Protein AF-A0A661K084-F1 (afdb_monomer_lite)

Foldseek 3Di:
DVVVVVVVVVLVVLLVVQCVPPVDPDSVVSNVVSVVVVVVVVVVVVVVVVVVVVVVVVVVVVVVVVVVVVVVVVVVD

Sequence (77 aa):
EGYVREVAGFVDQKMREVAERTGAVSTLQVAILAALHIAEEYIRDRRNSEEMRKRLRERVERLEEFIALERIDQKTL

Secondary structure (DSSP, 8-state):
-HHHHHHHHHHHHHHHHHHHHH--SSHHHHHHHHHHHHHHHHHHHHHHHHHHHHHHHHHHHHHHHHHHHHHHHHHH-

pLDDT: mean 90.13, std 12.27, range [46.31, 98.25]

Structure (mmCIF, N/CA/C/O backbone):
data_AF-A0A661K084-F1
#
_entry.id   AF-A0A661K084-F1
#
loop_
_atom_site.group_PDB
_atom_site.id
_atom_site.type_symbol
_atom_site.label_atom_id
_atom_site.label_alt_id
_atom_site.label_comp_id
_atom_site.label_asym_id
_atom_site.label_entity_id
_atom_site.label_seq_id
_atom_site.pdbx_PDB_ins_code
_atom_site.Cartn_x
_atom_site.Cartn_y
_atom_site.Cartn_z
_atom_site.occupancy
_atom_site.B_iso_or_equiv
_atom_site.auth_seq_id
_atom_site.auth_comp_id
_atom_site.auth_asym_id
_atom_site.auth_atom_id
_atom_site.pdbx_PDB_model_num
ATOM 1 N N . GLU A 1 1 ? -21.638 3.452 -3.381 1.00 70.00 1 GLU A N 1
ATOM 2 C CA . GLU A 1 1 ? -21.710 2.650 -2.133 1.00 70.00 1 GLU A CA 1
ATOM 3 C C . GLU A 1 1 ? -20.786 1.424 -2.086 1.00 70.00 1 GLU A C 1
ATOM 5 O O . GLU A 1 1 ? -20.395 1.043 -0.991 1.00 70.00 1 GLU A O 1
ATOM 10 N N . GLY A 1 2 ? -20.440 0.779 -3.212 1.00 93.25 2 GLY A N 1
ATOM 11 C CA . GLY A 1 2 ? -19.556 -0.405 -3.212 1.00 93.25 2 GLY A CA 1
ATOM 12 C C . GLY A 1 2 ? -18.125 -0.119 -2.742 1.00 93.25 2 GLY A C 1
ATOM 13 O O . GLY A 1 2 ? -17.653 -0.773 -1.823 1.00 93.25 2 GLY A O 1
ATOM 14 N N . TYR A 1 3 ? -17.493 0.930 -3.279 1.00 93.25 3 TYR A N 1
ATOM 15 C CA . TYR A 1 3 ? -16.106 1.294 -2.947 1.00 93.25 3 TYR A CA 1
ATOM 16 C C . TYR A 1 3 ? -15.884 1.582 -1.454 1.00 93.25 3 TYR A C 1
ATOM 18 O O . TYR A 1 3 ? -14.941 1.089 -0.851 1.00 93.25 3 TYR A O 1
ATOM 26 N N . VAL A 1 4 ? -16.790 2.334 -0.817 1.00 95.75 4 VAL A N 1
ATOM 27 C CA . VAL A 1 4 ? -16.688 2.619 0.626 1.00 95.75 4 VAL A CA 1
ATOM 28 C C . VAL A 1 4 ? -16.820 1.336 1.454 1.00 95.75 4 VAL A C 1
ATOM 30 O O . VAL A 1 4 ? -16.098 1.174 2.432 1.00 95.75 4 VAL A O 1
ATOM 33 N N . ARG A 1 5 ? -17.701 0.406 1.054 1.00 96.56 5 ARG A N 1
ATOM 34 C CA . ARG A 1 5 ? -17.841 -0.904 1.712 1.00 96.56 5 ARG A CA 1
ATOM 35 C C . ARG A 1 5 ? -16.599 -1.773 1.546 1.00 96.56 5 ARG A C 1
ATOM 37 O O . ARG A 1 5 ? -16.201 -2.428 2.499 1.00 96.56 5 ARG A O 1
ATOM 44 N N . GLU A 1 6 ? -15.991 -1.758 0.368 1.00 96.94 6 GLU A N 1
ATOM 45 C CA . GLU A 1 6 ? -14.753 -2.485 0.087 1.00 96.94 6 GLU A CA 1
ATOM 46 C C . GLU A 1 6 ? -13.597 -1.967 0.947 1.00 96.94 6 GLU A C 1
ATOM 48 O O . GLU A 1 6 ? -12.960 -2.742 1.658 1.00 96.94 6 GLU A O 1
ATOM 53 N N . VAL A 1 7 ? -13.392 -0.646 0.971 1.00 95.88 7 VAL A N 1
ATOM 54 C CA . VAL A 1 7 ? -12.365 -0.014 1.811 1.00 95.88 7 VAL A CA 1
ATOM 55 C C . VAL A 1 7 ? -12.621 -0.296 3.292 1.00 95.88 7 VAL A C 1
ATOM 57 O O . VAL A 1 7 ? -11.690 -0.634 4.019 1.00 95.88 7 VAL A O 1
ATOM 60 N N . ALA A 1 8 ? -13.873 -0.212 3.748 1.00 96.88 8 ALA A N 1
ATOM 61 C CA . ALA A 1 8 ? -14.222 -0.537 5.129 1.00 96.88 8 ALA A CA 1
ATOM 62 C C . ALA A 1 8 ? -13.932 -2.009 5.469 1.00 96.88 8 ALA A C 1
ATOM 64 O O . ALA A 1 8 ? -13.380 -2.285 6.531 1.00 96.88 8 ALA A O 1
ATOM 65 N N . GLY A 1 9 ? -14.251 -2.941 4.565 1.00 97.38 9 GLY A N 1
ATOM 66 C CA . GLY A 1 9 ? -13.948 -4.363 4.733 1.00 97.38 9 GLY A CA 1
ATOM 67 C C . GLY A 1 9 ? -12.446 -4.636 4.806 1.00 97.38 9 GLY A C 1
ATOM 68 O O . GLY A 1 9 ? -11.998 -5.387 5.669 1.00 97.38 9 GLY A O 1
ATOM 69 N N . PHE A 1 10 ? -11.658 -3.968 3.962 1.00 96.81 10 PHE A N 1
ATOM 70 C CA . PHE A 1 10 ? -10.201 -4.060 3.999 1.00 96.81 10 PHE A CA 1
ATOM 71 C C . PHE A 1 10 ? -9.620 -3.547 5.325 1.00 96.81 10 PHE A C 1
ATOM 73 O O . PHE A 1 10 ? -8.769 -4.202 5.930 1.00 96.81 10 PHE A O 1
ATOM 80 N N . VAL A 1 11 ? -10.099 -2.396 5.810 1.00 96.75 11 VAL A N 1
ATOM 81 C CA . VAL A 1 11 ? -9.659 -1.836 7.097 1.00 96.75 11 VAL A CA 1
ATOM 82 C C . VAL A 1 11 ? -10.049 -2.756 8.258 1.00 96.75 11 VAL A C 1
ATOM 84 O O . VAL A 1 11 ? -9.207 -3.012 9.117 1.00 96.75 11 VAL A O 1
ATOM 87 N N . ASP A 1 12 ? -11.271 -3.301 8.270 1.00 96.31 12 ASP A N 1
ATOM 88 C CA . ASP A 1 12 ? -11.725 -4.247 9.303 1.00 96.31 12 ASP A CA 1
ATOM 89 C C . ASP A 1 12 ? -10.853 -5.507 9.333 1.00 96.31 12 ASP A C 1
ATOM 91 O O . ASP A 1 12 ? -10.381 -5.913 10.397 1.00 96.31 12 ASP A O 1
ATOM 95 N N . GLN A 1 13 ? -10.558 -6.082 8.162 1.00 96.38 13 GLN A N 1
ATOM 96 C CA . GLN A 1 13 ? -9.653 -7.223 8.057 1.00 96.38 13 GLN A CA 1
ATOM 97 C C . GLN A 1 13 ? -8.273 -6.888 8.635 1.00 96.38 13 GLN A C 1
ATOM 99 O O . GLN A 1 13 ? -7.754 -7.643 9.460 1.00 96.38 13 GLN A O 1
ATOM 104 N N . LYS A 1 14 ? -7.690 -5.739 8.269 1.00 95.19 14 LYS A N 1
ATOM 105 C CA . LYS A 1 14 ? -6.369 -5.351 8.779 1.00 95.19 14 LYS A CA 1
ATOM 106 C C . LYS A 1 14 ? -6.383 -5.122 10.292 1.00 95.19 14 LYS A C 1
ATOM 108 O O . LYS A 1 14 ? -5.433 -5.497 10.978 1.00 95.19 14 LYS A O 1
ATOM 113 N N . MET A 1 15 ? -7.459 -4.554 10.834 1.00 95.25 15 MET A N 1
ATOM 114 C CA . MET A 1 15 ? -7.632 -4.404 12.279 1.00 95.25 15 MET A CA 1
ATOM 115 C C . MET A 1 15 ? -7.683 -5.762 12.994 1.00 95.25 15 MET A C 1
ATOM 117 O O . MET A 1 15 ? -7.035 -5.909 14.030 1.00 95.25 15 MET A O 1
ATOM 121 N N . ARG A 1 16 ? -8.371 -6.771 12.439 1.00 94.06 16 ARG A N 1
ATOM 122 C CA . ARG A 1 16 ? -8.378 -8.139 12.997 1.00 94.06 16 ARG A CA 1
ATOM 123 C C . ARG A 1 16 ? -6.990 -8.774 12.976 1.00 94.06 16 ARG A C 1
ATOM 125 O O . ARG A 1 16 ? -6.533 -9.250 14.009 1.00 94.06 16 ARG A O 1
ATOM 132 N N . GLU A 1 17 ? -6.286 -8.697 11.847 1.00 93.31 17 GLU A N 1
ATOM 133 C CA . GLU A 1 17 ? -4.919 -9.226 11.717 1.00 93.31 17 GLU A CA 1
ATOM 134 C C . GLU A 1 17 ? -3.953 -8.589 12.731 1.00 93.31 17 GLU A C 1
ATOM 136 O O . GLU A 1 17 ? -3.117 -9.266 13.332 1.00 93.31 17 GLU A O 1
ATOM 141 N N . VAL A 1 18 ? -4.064 -7.275 12.942 1.00 92.12 18 VAL A N 1
ATOM 142 C CA . VAL A 1 18 ? -3.256 -6.549 13.928 1.00 92.12 18 VAL A CA 1
ATOM 143 C C . VAL A 1 18 ? -3.610 -6.964 15.351 1.00 92.12 18 VAL A C 1
ATOM 145 O O . VAL A 1 18 ? -2.700 -7.181 16.155 1.00 92.12 18 VAL A O 1
ATOM 148 N N . ALA A 1 19 ? -4.899 -7.093 15.669 1.00 90.56 19 ALA A N 1
ATOM 149 C CA . ALA A 1 19 ? -5.350 -7.524 16.989 1.00 90.56 19 ALA A CA 1
ATOM 150 C C . ALA A 1 19 ? -4.817 -8.925 17.335 1.00 90.56 19 ALA A C 1
ATOM 152 O O . ALA A 1 19 ? -4.295 -9.123 18.432 1.00 90.56 19 ALA A O 1
ATOM 153 N N . GLU A 1 20 ? -4.861 -9.859 16.381 1.00 89.38 20 GLU A N 1
ATOM 154 C CA . GLU A 1 20 ? -4.363 -11.230 16.551 1.00 89.38 20 GLU A CA 1
ATOM 155 C C . GLU A 1 20 ? -2.842 -11.293 16.744 1.00 89.38 20 GLU A C 1
ATOM 157 O O . GLU A 1 20 ? -2.351 -12.058 17.571 1.00 89.38 20 GLU A O 1
ATOM 162 N N . ARG A 1 21 ? -2.076 -10.485 15.998 1.00 86.06 21 ARG A N 1
ATOM 163 C CA . ARG A 1 21 ? -0.602 -10.555 16.001 1.00 86.06 21 ARG A CA 1
ATOM 164 C C . ARG A 1 21 ? 0.064 -9.789 17.135 1.00 86.06 21 ARG A C 1
ATOM 166 O O . ARG A 1 21 ? 1.161 -10.155 17.544 1.00 86.06 21 ARG A O 1
ATOM 173 N N . THR A 1 22 ? -0.540 -8.692 17.588 1.00 78.06 22 THR A N 1
ATOM 174 C CA . THR A 1 22 ? 0.128 -7.744 18.500 1.00 78.06 22 THR A CA 1
ATOM 175 C C . THR A 1 22 ? -0.322 -7.868 19.952 1.00 78.06 22 THR A C 1
ATOM 177 O O . THR A 1 22 ? 0.318 -7.287 20.825 1.00 78.06 22 THR A O 1
ATOM 180 N N . GLY A 1 23 ? -1.409 -8.602 20.230 1.00 74.62 23 GLY A N 1
ATOM 181 C CA . GLY A 1 23 ? -1.988 -8.685 21.576 1.00 74.62 23 GLY A CA 1
ATOM 182 C C . GLY A 1 23 ? -2.449 -7.325 22.114 1.00 74.62 23 GLY A C 1
ATOM 183 O O . GLY A 1 23 ? -2.501 -7.127 23.327 1.00 74.62 23 GLY A O 1
ATOM 184 N N . ALA A 1 24 ? -2.719 -6.367 21.218 1.00 72.94 24 ALA A N 1
ATOM 185 C CA . ALA A 1 24 ? -3.083 -5.004 21.569 1.00 72.94 24 ALA A CA 1
ATOM 186 C C . ALA A 1 24 ? -4.311 -4.974 22.489 1.00 72.94 24 ALA A C 1
ATOM 188 O O . ALA A 1 24 ? -5.317 -5.641 22.256 1.00 72.94 24 ALA A O 1
ATOM 189 N N . VAL A 1 25 ? -4.214 -4.160 23.538 1.00 73.06 25 VAL A N 1
ATOM 190 C CA . VAL A 1 25 ? -5.120 -4.214 24.694 1.00 73.06 25 VAL A CA 1
ATOM 191 C C . VAL A 1 25 ? -6.350 -3.317 24.518 1.00 73.06 25 VAL A C 1
ATOM 193 O O . VAL A 1 25 ? -7.304 -3.413 25.285 1.00 73.06 25 VAL A O 1
ATOM 196 N N . SER A 1 26 ? -6.345 -2.432 23.513 1.00 89.50 26 SER A N 1
ATOM 197 C CA . SER A 1 26 ? -7.454 -1.519 23.227 1.00 89.50 26 SER A CA 1
ATOM 198 C C . SER A 1 26 ? -7.722 -1.354 21.731 1.00 89.50 26 SER A C 1
ATOM 200 O O . SER A 1 26 ? -6.808 -1.364 20.904 1.00 89.50 26 SER A O 1
ATOM 202 N N . THR A 1 27 ? -8.989 -1.108 21.388 1.00 91.25 27 THR A N 1
ATOM 203 C CA . THR A 1 27 ? -9.442 -0.860 20.010 1.00 91.25 27 THR A CA 1
ATOM 204 C C . THR A 1 27 ? -8.720 0.320 19.359 1.00 91.25 27 THR A C 1
ATOM 206 O O . THR A 1 27 ? -8.421 0.277 18.169 1.00 91.25 27 THR A O 1
ATOM 209 N N . LEU A 1 28 ? -8.392 1.362 20.132 1.00 93.88 28 LEU A N 1
ATOM 210 C CA . LEU A 1 28 ? -7.651 2.517 19.624 1.00 93.88 28 LEU A CA 1
ATOM 211 C C . LEU A 1 28 ? -6.222 2.136 19.211 1.00 93.88 28 LEU A C 1
ATOM 213 O O . LEU A 1 28 ? -5.769 2.541 18.145 1.00 93.88 28 LEU A O 1
ATOM 217 N N . GLN A 1 29 ? -5.525 1.329 20.019 1.00 92.56 29 GLN A N 1
ATOM 218 C CA . GLN A 1 29 ? -4.187 0.840 19.670 1.00 92.56 29 GLN A CA 1
ATOM 219 C C . GLN A 1 29 ? -4.224 -0.029 18.409 1.00 92.56 29 GLN A C 1
ATOM 221 O O . GLN A 1 29 ? -3.392 0.161 17.525 1.00 92.56 29 GLN A O 1
ATOM 226 N N . VAL A 1 30 ? -5.218 -0.917 18.286 1.00 94.94 30 VAL A N 1
ATOM 227 C CA . VAL A 1 30 ? -5.432 -1.720 17.070 1.00 94.94 30 VAL A CA 1
ATOM 228 C C . VAL A 1 30 ? -5.655 -0.821 15.853 1.00 94.94 30 VAL A C 1
ATOM 230 O O . VAL A 1 30 ? -5.025 -1.033 14.821 1.00 94.94 30 VAL A O 1
ATOM 233 N N . ALA A 1 31 ? -6.502 0.205 15.970 1.00 95.31 31 ALA A N 1
ATOM 234 C CA . ALA A 1 31 ? -6.789 1.128 14.873 1.00 95.31 31 ALA A CA 1
ATOM 235 C C . ALA A 1 31 ? -5.541 1.906 14.423 1.00 95.31 31 ALA A C 1
ATOM 237 O O . ALA A 1 31 ? -5.280 2.010 13.225 1.00 95.31 31 ALA A O 1
ATOM 238 N N . ILE A 1 32 ? -4.742 2.411 15.370 1.00 95.25 32 ILE A N 1
ATOM 239 C CA . ILE A 1 32 ? -3.494 3.129 15.069 1.00 95.25 32 ILE A CA 1
ATOM 240 C C . ILE A 1 32 ? -2.493 2.203 14.368 1.00 95.25 32 ILE A C 1
ATOM 242 O O . ILE A 1 32 ? -1.913 2.582 13.351 1.00 95.25 32 ILE A O 1
ATOM 246 N N . LEU A 1 33 ? -2.305 0.983 14.877 1.00 94.62 33 LEU A N 1
ATOM 247 C CA . LEU A 1 33 ? -1.376 0.010 14.296 1.00 94.62 33 LEU A CA 1
ATOM 248 C C . LEU A 1 33 ? -1.835 -0.474 12.913 1.00 94.62 33 LEU A C 1
ATOM 250 O O . LEU A 1 33 ? -1.016 -0.592 12.004 1.00 94.62 33 LEU A O 1
ATOM 254 N N . ALA A 1 34 ? -3.137 -0.690 12.717 1.00 95.44 34 ALA A N 1
ATOM 255 C CA . ALA A 1 34 ? -3.698 -1.021 11.410 1.00 95.44 34 ALA A CA 1
ATOM 256 C C . ALA A 1 34 ? -3.482 0.114 10.402 1.00 95.44 34 ALA A C 1
ATOM 258 O O . ALA A 1 34 ? -3.015 -0.138 9.292 1.00 95.44 34 ALA A O 1
ATOM 259 N N . ALA A 1 35 ? -3.740 1.365 10.795 1.00 96.94 35 ALA A N 1
ATOM 260 C CA . ALA A 1 35 ? -3.477 2.525 9.949 1.00 96.94 35 ALA A CA 1
ATOM 261 C C . ALA A 1 35 ? -1.988 2.641 9.580 1.00 96.94 35 ALA A C 1
ATOM 263 O O . ALA A 1 35 ? -1.663 2.907 8.422 1.00 96.94 35 ALA A O 1
ATOM 264 N N . LEU A 1 36 ? -1.086 2.392 10.536 1.00 96.00 36 LEU A N 1
ATOM 265 C CA . LEU A 1 36 ? 0.356 2.419 10.300 1.00 96.00 36 LEU A CA 1
ATOM 266 C C . LEU A 1 36 ? 0.790 1.337 9.304 1.00 96.00 36 LEU A C 1
ATOM 268 O O . LEU A 1 36 ? 1.518 1.649 8.365 1.00 96.00 36 LEU A O 1
ATOM 272 N N . HIS A 1 37 ? 0.309 0.101 9.460 1.00 93.88 37 HIS A N 1
ATOM 273 C CA . HIS A 1 37 ? 0.604 -0.982 8.518 1.00 93.88 37 HIS A CA 1
ATOM 274 C C . HIS A 1 37 ? 0.093 -0.680 7.106 1.00 93.88 37 HIS A C 1
ATOM 276 O O . HIS A 1 37 ? 0.833 -0.863 6.144 1.00 93.88 37 HIS A O 1
ATOM 282 N N . ILE A 1 38 ? -1.138 -0.177 6.965 1.00 96.50 38 ILE A N 1
ATOM 283 C CA . ILE A 1 38 ? -1.691 0.193 5.650 1.00 96.50 38 ILE A CA 1
ATOM 284 C C . ILE A 1 38 ? -0.842 1.292 5.003 1.00 96.50 38 ILE A C 1
ATOM 286 O O . ILE A 1 38 ? -0.515 1.216 3.818 1.00 96.50 38 ILE A O 1
ATOM 290 N N . ALA A 1 39 ? -0.459 2.311 5.776 1.00 97.56 39 ALA A N 1
ATOM 291 C CA . ALA A 1 39 ? 0.388 3.389 5.283 1.00 97.56 39 ALA A CA 1
ATOM 292 C C . ALA A 1 39 ? 1.779 2.881 4.873 1.00 97.56 39 ALA A C 1
ATOM 294 O O . ALA A 1 39 ? 2.305 3.303 3.842 1.00 97.56 39 ALA A O 1
ATOM 295 N N . GLU A 1 40 ? 2.370 1.969 5.647 1.00 96.88 40 GLU A N 1
ATOM 296 C CA . GLU A 1 40 ? 3.657 1.360 5.322 1.00 96.88 40 GLU A CA 1
ATOM 297 C C . GLU A 1 40 ? 3.589 0.557 4.017 1.00 96.88 40 GLU A C 1
ATOM 299 O O . GLU A 1 40 ? 4.433 0.764 3.142 1.00 96.88 40 GLU A O 1
ATOM 304 N N . GLU A 1 41 ? 2.580 -0.307 3.861 1.00 96.31 41 GLU A N 1
ATOM 305 C CA . GLU A 1 41 ? 2.339 -1.085 2.638 1.00 96.31 41 GLU A CA 1
ATOM 306 C C . GLU A 1 41 ? 2.214 -0.159 1.423 1.00 96.31 41 GLU A C 1
ATOM 308 O O . GLU A 1 41 ? 2.946 -0.313 0.445 1.00 96.31 41 GLU A O 1
ATOM 313 N N . TYR A 1 42 ? 1.392 0.888 1.527 1.00 97.50 42 TYR A N 1
ATOM 314 C CA . TYR A 1 42 ? 1.234 1.873 0.459 1.00 97.50 42 TYR A CA 1
ATOM 315 C C . TYR A 1 42 ? 2.550 2.580 0.097 1.00 97.50 42 TYR A C 1
ATOM 317 O O . TYR A 1 42 ? 2.890 2.725 -1.080 1.00 97.50 42 TYR A O 1
ATOM 325 N N . ILE A 1 43 ? 3.318 3.031 1.095 1.00 97.88 43 ILE A N 1
ATOM 326 C CA . ILE A 1 43 ? 4.599 3.711 0.857 1.00 97.88 43 ILE A CA 1
ATOM 327 C C . ILE A 1 43 ? 5.605 2.755 0.209 1.00 97.88 43 ILE A C 1
ATOM 329 O O . ILE A 1 43 ? 6.346 3.169 -0.688 1.00 97.88 43 ILE A O 1
ATOM 333 N N . ARG A 1 44 ? 5.639 1.493 0.645 1.00 97.94 44 ARG A N 1
ATOM 334 C CA . ARG A 1 44 ? 6.514 0.454 0.094 1.00 97.94 44 ARG A CA 1
ATOM 335 C C . ARG A 1 44 ? 6.178 0.172 -1.367 1.00 97.94 44 ARG A C 1
ATOM 337 O O . ARG A 1 44 ? 7.071 0.233 -2.210 1.00 97.94 44 ARG A O 1
ATOM 344 N N . ASP A 1 45 ? 4.906 -0.039 -1.679 1.00 97.94 45 ASP A N 1
ATOM 345 C CA . ASP A 1 45 ? 4.452 -0.307 -3.044 1.00 97.94 45 ASP A CA 1
ATOM 346 C C . ASP A 1 45 ? 4.704 0.884 -3.968 1.00 97.94 45 ASP A C 1
ATOM 348 O O . ASP A 1 45 ? 5.177 0.719 -5.097 1.00 97.94 45 ASP A O 1
ATOM 352 N N . ARG A 1 46 ? 4.488 2.109 -3.469 1.00 97.94 46 ARG A N 1
ATOM 353 C CA . ARG A 1 46 ? 4.815 3.331 -4.210 1.00 97.94 46 ARG A CA 1
ATOM 354 C C . ARG A 1 46 ? 6.303 3.405 -4.550 1.00 97.94 46 ARG A C 1
ATOM 356 O O . ARG A 1 46 ? 6.638 3.662 -5.706 1.00 97.94 46 ARG A O 1
ATOM 363 N N . ARG A 1 47 ? 7.189 3.142 -3.581 1.00 98.12 47 ARG A N 1
ATOM 364 C CA . ARG A 1 47 ? 8.648 3.124 -3.799 1.00 98.12 47 ARG A CA 1
ATOM 365 C C . ARG A 1 47 ? 9.055 2.061 -4.819 1.00 98.12 47 ARG A C 1
ATOM 367 O O . ARG A 1 47 ? 9.795 2.370 -5.748 1.00 98.12 47 ARG A O 1
ATOM 374 N N . ASN A 1 48 ? 8.514 0.850 -4.700 1.00 98.06 48 ASN A N 1
ATOM 375 C CA . ASN A 1 48 ? 8.789 -0.244 -5.634 1.00 98.06 48 ASN A CA 1
ATOM 376 C C . ASN A 1 48 ? 8.348 0.107 -7.065 1.00 98.06 48 ASN A C 1
ATOM 378 O O . ASN A 1 48 ? 9.074 -0.135 -8.031 1.00 98.06 48 ASN A O 1
ATOM 382 N N . SER A 1 49 ? 7.173 0.725 -7.213 1.00 98.00 49 SER A N 1
ATOM 383 C CA . SER A 1 49 ? 6.672 1.205 -8.505 1.00 98.00 49 SER A CA 1
ATOM 384 C C . SER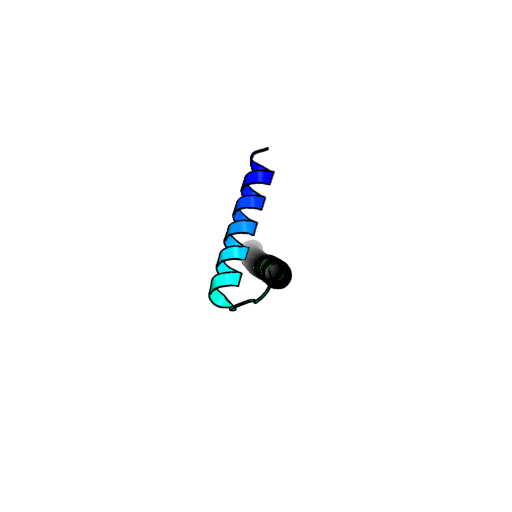 A 1 49 ? 7.560 2.313 -9.089 1.00 98.00 49 SER A C 1
ATOM 386 O O . SER A 1 49 ? 7.866 2.302 -10.283 1.00 98.00 49 SER A O 1
ATOM 388 N N . GLU A 1 50 ? 8.009 3.268 -8.271 1.00 98.06 50 GLU A N 1
ATOM 389 C CA . GLU A 1 50 ? 8.934 4.329 -8.696 1.00 98.06 50 GLU A CA 1
ATOM 390 C C . GLU A 1 50 ? 10.277 3.759 -9.180 1.00 98.06 50 GLU A C 1
ATOM 392 O O . GLU A 1 50 ? 10.764 4.153 -10.246 1.00 98.06 50 GLU A O 1
ATOM 397 N N . GLU A 1 51 ? 10.838 2.788 -8.458 1.00 98.25 51 GLU A N 1
ATOM 398 C CA . GLU A 1 51 ? 12.074 2.101 -8.841 1.00 98.25 51 GLU A CA 1
ATOM 399 C C . GLU A 1 51 ? 11.904 1.314 -10.147 1.00 98.25 51 GLU A C 1
ATOM 401 O O . GLU A 1 51 ? 12.725 1.424 -11.061 1.00 98.25 51 GLU A O 1
ATOM 406 N N . MET A 1 52 ? 10.805 0.570 -10.288 1.00 98.12 52 MET A N 1
ATOM 407 C CA . MET A 1 52 ? 10.514 -0.184 -11.507 1.00 98.12 52 MET A CA 1
ATOM 408 C C . MET A 1 52 ? 10.381 0.740 -12.723 1.00 98.12 52 MET A C 1
ATOM 410 O O . MET A 1 52 ? 10.946 0.456 -13.781 1.00 98.12 52 MET A O 1
ATOM 414 N N . ARG A 1 53 ? 9.706 1.887 -12.568 1.00 98.00 53 ARG A N 1
ATOM 415 C CA . ARG A 1 53 ? 9.614 2.914 -13.618 1.00 98.00 53 ARG A CA 1
ATOM 416 C C . ARG A 1 53 ? 10.980 3.493 -13.973 1.00 98.00 53 ARG A C 1
ATOM 418 O O . ARG A 1 53 ? 11.235 3.736 -15.150 1.00 98.00 53 ARG A O 1
ATOM 425 N N . LYS A 1 54 ? 11.858 3.710 -12.989 1.00 98.12 54 LYS A N 1
ATOM 426 C CA . LYS A 1 54 ? 13.230 4.174 -13.233 1.00 98.12 54 LYS A CA 1
ATOM 427 C C . LYS A 1 54 ? 14.016 3.156 -14.060 1.00 98.12 54 LYS A C 1
ATOM 429 O O . LYS A 1 54 ? 14.538 3.512 -15.108 1.00 98.12 54 LYS A O 1
ATOM 434 N N . ARG A 1 55 ? 14.006 1.884 -13.654 1.00 98.00 55 ARG A N 1
ATOM 435 C CA . ARG A 1 55 ? 14.685 0.796 -14.378 1.00 98.00 55 ARG A CA 1
ATOM 436 C C . ARG A 1 55 ? 14.165 0.618 -15.804 1.00 98.00 55 ARG A C 1
ATOM 438 O O . ARG A 1 55 ? 14.935 0.272 -16.698 1.00 98.00 55 ARG A O 1
ATOM 445 N N . LEU A 1 56 ? 12.863 0.825 -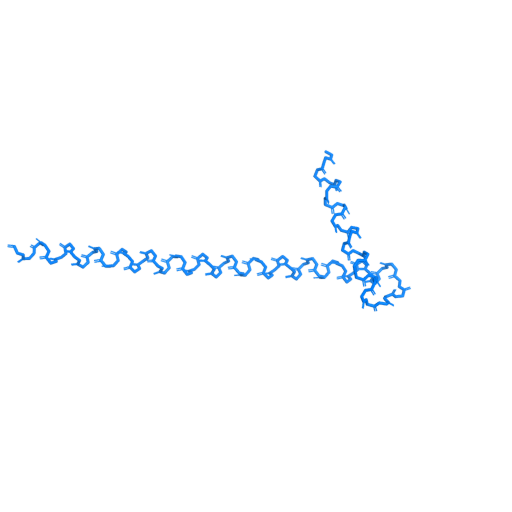16.017 1.00 98.06 56 LEU A N 1
ATOM 446 C CA . LEU A 1 56 ? 12.268 0.789 -17.349 1.00 98.06 56 LEU A CA 1
ATOM 447 C C . LEU A 1 56 ? 12.783 1.940 -18.219 1.00 98.06 56 LEU A C 1
ATOM 449 O O . LEU A 1 56 ? 13.208 1.679 -19.339 1.00 98.06 56 LEU A O 1
ATOM 453 N N . ARG A 1 57 ? 12.803 3.175 -17.698 1.00 97.81 57 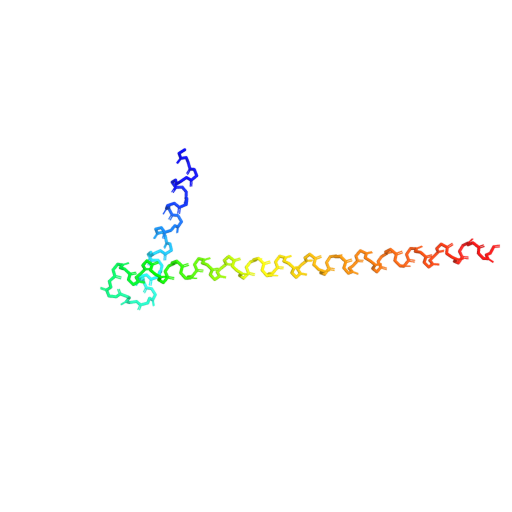ARG A N 1
ATOM 45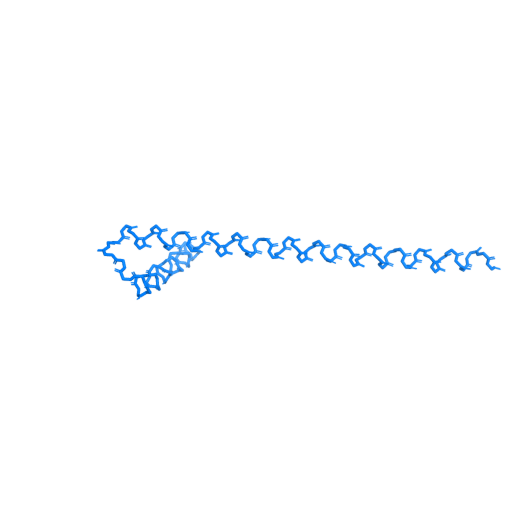4 C CA . ARG A 1 57 ? 13.365 4.331 -18.419 1.00 97.81 57 ARG A CA 1
ATOM 455 C C . ARG A 1 57 ? 14.822 4.105 -18.803 1.00 97.81 57 ARG A C 1
ATOM 457 O O . ARG A 1 57 ? 15.143 4.197 -19.975 1.00 97.81 57 ARG A O 1
ATOM 464 N N . GLU A 1 58 ? 15.654 3.675 -17.858 1.00 97.81 58 GLU A N 1
ATOM 465 C CA . GLU A 1 58 ? 17.068 3.375 -18.125 1.00 97.81 58 GLU A CA 1
ATOM 466 C C . GLU A 1 58 ? 17.243 2.282 -19.196 1.00 97.81 58 GLU A C 1
ATOM 468 O O . GLU A 1 58 ? 18.206 2.292 -19.958 1.00 97.81 58 GLU A O 1
ATOM 473 N N . ARG A 1 59 ? 16.336 1.295 -19.258 1.00 97.00 59 ARG A N 1
ATOM 474 C CA . ARG A 1 59 ? 16.347 0.280 -20.324 1.00 97.00 59 ARG A CA 1
ATOM 475 C C . ARG A 1 59 ? 15.970 0.866 -21.678 1.00 97.00 59 ARG A C 1
ATOM 477 O O . ARG A 1 59 ? 16.603 0.498 -22.659 1.00 97.00 59 ARG A O 1
ATOM 484 N N . VAL A 1 60 ? 14.953 1.722 -21.724 1.00 97.25 60 VAL A N 1
ATOM 485 C CA . VAL A 1 60 ? 14.527 2.397 -22.956 1.00 97.25 60 VAL A CA 1
ATOM 486 C C . VAL A 1 60 ? 15.644 3.301 -23.472 1.00 97.25 60 VAL A C 1
ATOM 488 O O . VAL A 1 60 ? 16.027 3.150 -24.622 1.00 97.25 60 VAL A O 1
ATOM 491 N N . GLU A 1 61 ? 16.250 4.120 -22.611 1.00 96.56 61 GLU A N 1
ATOM 492 C CA . GLU A 1 61 ? 17.375 4.999 -22.966 1.00 96.56 61 GLU A CA 1
ATOM 493 C C . GLU A 1 61 ? 18.554 4.210 -23.558 1.00 96.56 61 GLU A C 1
ATOM 495 O O . GLU A 1 61 ? 19.085 4.577 -24.602 1.00 96.56 61 GLU A O 1
ATOM 500 N N . ARG A 1 62 ? 18.919 3.062 -2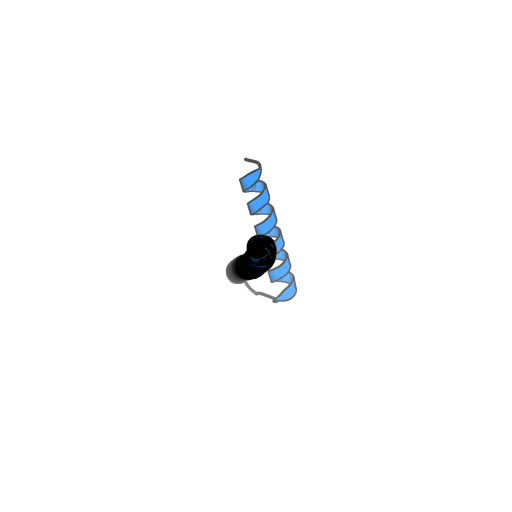2.964 1.00 94.94 62 ARG A N 1
ATOM 501 C CA . ARG A 1 62 ? 19.974 2.198 -23.528 1.00 94.94 62 ARG A CA 1
ATOM 502 C C . ARG A 1 62 ? 19.616 1.612 -24.891 1.00 94.94 62 ARG A C 1
ATOM 504 O O . ARG A 1 62 ? 20.500 1.416 -25.718 1.00 94.94 62 ARG A O 1
ATOM 511 N N . LEU A 1 63 ? 18.346 1.276 -25.118 1.00 94.19 63 LEU A N 1
ATOM 512 C CA . LEU A 1 63 ? 17.896 0.778 -26.420 1.00 94.19 63 LEU A CA 1
ATOM 513 C C . LEU A 1 63 ? 17.901 1.894 -27.468 1.00 94.19 63 LEU A C 1
ATOM 515 O O . LEU A 1 63 ? 18.299 1.653 -28.603 1.00 94.19 63 LEU A O 1
ATOM 519 N N . GLU A 1 64 ? 17.496 3.105 -27.090 1.00 94.31 64 GLU A N 1
ATOM 520 C CA . GLU A 1 64 ? 17.568 4.284 -27.954 1.00 94.31 64 GLU A CA 1
ATOM 521 C C . GLU A 1 64 ? 19.016 4.600 -28.345 1.00 94.31 64 GLU A C 1
ATOM 523 O O . GLU A 1 64 ? 19.291 4.817 -29.525 1.00 94.31 64 GLU A O 1
ATOM 528 N N . GLU A 1 65 ? 19.947 4.549 -27.388 1.00 92.88 65 GLU A N 1
ATOM 529 C CA . GLU A 1 65 ? 21.380 4.724 -27.641 1.00 92.88 65 GLU A CA 1
ATOM 530 C C . GLU A 1 65 ? 21.924 3.639 -28.580 1.00 92.88 65 GLU A C 1
ATOM 532 O O . GLU A 1 65 ? 22.582 3.955 -29.570 1.00 92.88 65 GLU A O 1
ATOM 537 N N . PHE A 1 66 ? 21.588 2.369 -28.335 1.00 92.31 66 PHE A N 1
ATOM 538 C CA . PHE A 1 66 ? 21.999 1.258 -29.196 1.00 92.31 66 PHE A CA 1
ATOM 539 C C . PHE A 1 66 ? 21.519 1.437 -30.647 1.00 92.31 66 PHE A C 1
ATOM 541 O O . PHE A 1 66 ? 22.313 1.335 -31.582 1.00 92.31 66 PHE A O 1
ATOM 548 N N . ILE A 1 67 ? 20.241 1.779 -30.844 1.00 91.88 67 ILE A N 1
ATOM 549 C CA . ILE A 1 67 ? 19.672 2.029 -32.179 1.00 91.88 67 ILE A CA 1
ATOM 550 C C . ILE A 1 67 ? 20.328 3.250 -32.845 1.00 91.88 67 ILE A C 1
ATOM 552 O O . ILE A 1 67 ? 20.530 3.267 -34.063 1.00 91.88 67 ILE A O 1
ATOM 556 N N . ALA A 1 68 ? 20.648 4.293 -32.075 1.00 87.94 68 ALA A N 1
ATOM 557 C CA . ALA A 1 68 ? 21.317 5.479 -32.598 1.00 87.94 68 ALA A CA 1
ATOM 558 C C . ALA A 1 68 ? 22.735 5.162 -33.099 1.00 87.94 68 ALA A C 1
ATOM 560 O O . ALA A 1 68 ? 23.123 5.664 -34.154 1.00 87.94 68 ALA A O 1
ATOM 561 N N . LEU A 1 69 ? 23.471 4.301 -32.390 1.00 81.88 69 LEU A N 1
ATOM 562 C CA . LEU A 1 69 ? 24.807 3.853 -32.787 1.00 81.88 69 LEU A CA 1
ATOM 563 C C . LEU A 1 69 ? 24.769 3.018 -34.077 1.00 81.88 69 LEU A C 1
ATOM 565 O O . LEU A 1 69 ? 25.508 3.324 -35.011 1.00 81.88 69 LEU A O 1
ATOM 569 N N . GLU A 1 70 ? 23.843 2.060 -34.204 1.00 77.12 70 GLU A N 1
ATOM 570 C CA . GLU A 1 70 ? 23.686 1.280 -35.448 1.00 77.12 70 GLU A CA 1
ATOM 571 C C . GLU A 1 70 ? 23.328 2.160 -36.663 1.00 77.12 70 GLU A C 1
ATOM 573 O O . GLU A 1 70 ? 23.763 1.906 -37.790 1.00 77.12 70 GLU A O 1
ATOM 578 N N . ARG A 1 71 ? 22.558 3.237 -36.454 1.00 68.19 71 ARG A N 1
ATOM 579 C CA . ARG A 1 71 ? 22.239 4.206 -37.516 1.00 68.19 71 ARG A CA 1
ATOM 580 C C . ARG A 1 71 ? 23.437 5.038 -37.969 1.00 68.19 71 ARG A C 1
ATOM 582 O O . ARG A 1 71 ? 23.437 5.489 -39.115 1.00 68.19 71 ARG A O 1
ATOM 589 N N . ILE A 1 72 ? 24.413 5.289 -37.097 1.00 60.16 72 ILE A N 1
ATOM 590 C CA . ILE A 1 72 ? 25.635 6.029 -37.446 1.00 60.16 72 ILE A CA 1
ATOM 591 C C . ILE A 1 72 ? 26.554 5.148 -38.302 1.00 60.16 72 ILE A C 1
ATOM 593 O O . ILE A 1 72 ? 27.071 5.625 -39.316 1.00 60.16 72 ILE A O 1
ATOM 597 N N . ASP A 1 73 ? 26.663 3.858 -37.978 1.00 59.53 73 ASP A N 1
ATOM 598 C CA . ASP A 1 73 ? 27.449 2.898 -38.763 1.00 59.53 73 ASP A CA 1
ATOM 599 C C . ASP A 1 73 ? 26.889 2.712 -40.185 1.00 59.53 73 ASP A C 1
ATOM 601 O O . ASP A 1 73 ? 27.651 2.699 -41.150 1.00 59.53 73 ASP A O 1
ATOM 605 N N . GLN A 1 74 ? 25.561 2.678 -40.360 1.00 59.66 74 GLN A N 1
ATOM 606 C CA . GLN A 1 74 ? 24.945 2.580 -41.696 1.00 59.66 74 GLN A CA 1
ATOM 607 C C . GLN A 1 74 ? 25.040 3.857 -42.546 1.00 59.66 74 GLN A C 1
ATOM 609 O O . GLN A 1 74 ? 24.853 3.785 -43.755 1.00 59.66 74 GLN A O 1
ATOM 614 N N . LYS A 1 75 ? 25.286 5.028 -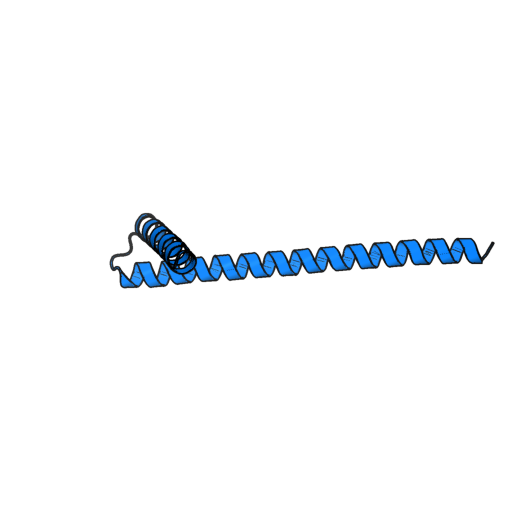41.944 1.00 57.28 75 LYS A N 1
ATOM 615 C CA . LYS A 1 75 ? 25.418 6.306 -42.672 1.00 57.28 75 LYS A CA 1
ATOM 616 C C . LYS A 1 75 ? 26.851 6.629 -43.096 1.00 57.28 75 LYS A C 1
ATOM 618 O O . LYS A 1 75 ? 27.045 7.583 -43.847 1.00 57.28 75 LYS A O 1
ATOM 623 N N . THR A 1 76 ? 27.827 5.901 -42.559 1.00 51.25 76 THR A N 1
ATOM 624 C CA . THR A 1 76 ? 29.261 6.140 -42.784 1.00 51.25 76 THR A CA 1
ATOM 625 C C . THR A 1 76 ? 29.844 5.198 -43.857 1.00 51.25 76 THR A C 1
ATOM 627 O O . THR A 1 76 ? 30.964 5.419 -44.315 1.00 51.25 76 THR A O 1
ATOM 630 N N . LEU A 1 77 ? 29.071 4.194 -44.292 1.00 46.31 77 LEU A N 1
ATOM 631 C CA . LEU A 1 77 ? 29.297 3.333 -45.466 1.00 46.31 77 LEU A CA 1
ATOM 632 C C . LEU A 1 77 ? 28.520 3.853 -46.683 1.00 46.31 77 LEU A C 1
ATOM 634 O O . LEU A 1 77 ? 29.060 3.727 -47.804 1.00 46.31 77 LEU A O 1
#

Radius of gyration: 23.87 Å; chains: 1; bounding box: 51×18×70 Å